Protein AF-A0AAZ3NU72-F1 (afdb_monomer_lite)

InterPro domains:
  IPR002492 Transposase, Tc1-like [PF01498] (14-57)

Sequence (71 aa):
MATTTARVTPGMHNPSISAQTDRNRLREAGLRACRPVVRQVLTRHHWQQRHVWAQTHGRRTRQDWQKSALH

Structure (mmCIF, N/CA/C/O backbone):
data_AF-A0AAZ3NU72-F1
#
_entry.id   AF-A0AAZ3NU72-F1
#
loop_
_atom_site.group_PDB
_atom_site.id
_atom_site.type_symbol
_atom_site.label_atom_id
_atom_site.label_alt_id
_atom_site.label_comp_id
_atom_site.label_asym_id
_atom_site.label_entity_id
_atom_site.label_seq_id
_atom_site.pdbx_PDB_ins_code
_atom_site.Cartn_x
_atom_site.Cartn_y
_atom_site.Cartn_z
_atom_site.occupancy
_atom_site.B_iso_or_equiv
_atom_site.auth_seq_id
_atom_site.auth_comp_id
_atom_site.auth_asym_id
_atom_site.auth_atom_id
_atom_site.pdbx_PDB_model_num
ATOM 1 N N . MET A 1 1 ? 16.505 -8.691 -11.679 1.00 62.47 1 MET A N 1
ATOM 2 C CA . MET A 1 1 ? 15.407 -7.914 -12.297 1.00 62.47 1 MET A CA 1
ATOM 3 C C . MET A 1 1 ? 15.852 -6.638 -13.033 1.00 62.47 1 MET A C 1
ATOM 5 O O . MET A 1 1 ? 14.989 -5.905 -13.473 1.00 62.47 1 MET A O 1
ATOM 9 N N . ALA A 1 2 ? 17.150 -6.395 -13.270 1.00 58.22 2 ALA A N 1
ATOM 10 C CA . ALA A 1 2 ? 17.616 -5.344 -14.197 1.00 58.22 2 ALA A CA 1
ATOM 11 C C . ALA A 1 2 ? 18.140 -5.946 -15.516 1.00 58.22 2 ALA A C 1
ATOM 13 O O . ALA A 1 2 ? 17.802 -5.491 -16.600 1.00 58.22 2 ALA A O 1
ATOM 14 N N . THR A 1 3 ? 18.875 -7.062 -15.432 1.00 63.75 3 THR A N 1
ATOM 15 C CA . THR A 1 3 ? 19.399 -7.803 -16.594 1.00 63.75 3 THR A CA 1
ATOM 16 C C . THR A 1 3 ? 18.299 -8.308 -17.531 1.00 63.75 3 THR A C 1
ATOM 18 O O . THR A 1 3 ? 18.470 -8.296 -18.744 1.00 63.75 3 THR A O 1
ATOM 21 N N . THR A 1 4 ? 17.156 -8.727 -16.977 1.00 70.38 4 THR A N 1
ATOM 22 C CA . THR A 1 4 ? 16.001 -9.172 -17.767 1.00 70.38 4 THR A CA 1
ATOM 23 C C . THR A 1 4 ? 15.397 -8.002 -18.534 1.00 70.38 4 THR A C 1
ATOM 25 O O . THR A 1 4 ? 15.266 -8.099 -19.744 1.00 70.38 4 THR A O 1
ATOM 28 N N . THR A 1 5 ? 15.126 -6.877 -17.865 1.00 69.25 5 THR A N 1
ATOM 29 C CA . THR A 1 5 ? 14.568 -5.656 -18.470 1.00 69.25 5 THR A CA 1
ATOM 30 C C . THR A 1 5 ? 15.476 -5.092 -19.563 1.00 69.25 5 THR A C 1
ATOM 32 O O . THR A 1 5 ? 15.003 -4.810 -20.658 1.00 69.25 5 THR A O 1
ATOM 35 N N . ALA A 1 6 ? 16.792 -5.038 -19.331 1.00 64.44 6 ALA A N 1
ATOM 36 C CA . ALA A 1 6 ? 17.765 -4.589 -20.330 1.00 64.44 6 ALA A CA 1
ATOM 37 C C . ALA A 1 6 ? 17.776 -5.444 -21.615 1.00 64.44 6 ALA A C 1
ATOM 39 O O . ALA A 1 6 ? 18.067 -4.927 -22.692 1.00 64.44 6 ALA A O 1
ATOM 40 N N . ARG A 1 7 ? 17.432 -6.739 -21.522 1.00 65.19 7 ARG A N 1
ATOM 41 C CA . ARG A 1 7 ? 17.339 -7.647 -22.678 1.00 65.19 7 ARG A CA 1
ATOM 42 C C . ARG A 1 7 ? 16.066 -7.435 -23.503 1.00 65.19 7 ARG A C 1
ATOM 44 O O . ARG A 1 7 ? 16.091 -7.712 -24.696 1.00 65.19 7 ARG A O 1
ATOM 51 N N . VAL A 1 8 ? 14.971 -6.990 -22.879 1.00 66.62 8 VAL A N 1
ATOM 52 C CA . VAL A 1 8 ? 13.670 -6.817 -23.557 1.00 66.62 8 VAL A CA 1
ATOM 53 C C . VAL A 1 8 ? 13.449 -5.392 -24.061 1.00 66.62 8 VAL A C 1
ATOM 55 O O . VAL A 1 8 ? 12.632 -5.207 -24.953 1.00 66.62 8 VAL A O 1
ATOM 58 N N . THR A 1 9 ? 14.155 -4.394 -23.516 1.00 65.19 9 THR A N 1
ATOM 59 C CA . THR A 1 9 ? 14.031 -2.989 -23.935 1.00 65.19 9 THR A CA 1
ATOM 60 C C . THR A 1 9 ? 14.773 -2.757 -25.257 1.00 65.19 9 THR A C 1
ATOM 62 O O . THR A 1 9 ? 16.010 -2.757 -25.257 1.00 65.19 9 THR A O 1
ATOM 65 N N . PRO A 1 10 ? 14.069 -2.520 -26.381 1.00 61.81 10 PRO A N 1
ATOM 66 C CA . PRO A 1 10 ? 14.711 -2.271 -27.665 1.00 61.81 10 PRO A CA 1
ATOM 67 C C . PRO A 1 10 ? 15.474 -0.942 -27.618 1.00 61.81 10 PRO A C 1
ATOM 69 O O . PRO A 1 10 ? 14.927 0.094 -27.230 1.00 61.81 10 PRO A O 1
ATOM 72 N N . GLY A 1 11 ? 16.755 -0.959 -27.986 1.00 64.25 11 GLY A N 1
ATOM 73 C CA . GLY A 1 11 ? 17.519 0.264 -28.224 1.00 64.25 11 GLY A CA 1
ATOM 74 C C . GLY A 1 11 ? 17.063 0.970 -29.506 1.00 64.25 11 GLY A C 1
ATOM 75 O O . GLY A 1 11 ? 16.465 0.348 -30.379 1.00 64.25 11 GLY A O 1
ATOM 76 N N . MET A 1 12 ? 17.416 2.254 -29.651 1.00 60.94 12 MET A N 1
ATOM 77 C CA . MET A 1 12 ? 17.056 3.118 -30.795 1.00 60.94 12 MET A CA 1
ATOM 78 C C . MET A 1 12 ? 17.411 2.515 -32.175 1.00 60.94 12 MET A C 1
ATOM 80 O O . MET A 1 12 ? 16.824 2.902 -33.177 1.00 60.94 12 MET A O 1
ATOM 84 N N . HIS A 1 13 ? 18.326 1.536 -32.230 1.00 60.84 13 HIS A N 1
ATOM 85 C CA . HIS A 1 13 ? 18.760 0.858 -33.460 1.00 60.84 13 HIS A CA 1
ATOM 86 C C . HIS A 1 13 ? 18.948 -0.660 -33.296 1.00 60.84 13 HIS A C 1
ATOM 88 O O . HIS A 1 13 ? 19.819 -1.250 -33.931 1.00 60.84 13 HIS A O 1
ATOM 94 N N . ASN A 1 14 ? 18.170 -1.299 -32.412 1.00 56.34 14 ASN A N 1
ATOM 95 C CA . ASN A 1 14 ? 18.244 -2.739 -32.124 1.00 56.34 14 ASN A CA 1
ATOM 96 C C . ASN A 1 14 ? 19.461 -3.294 -31.324 1.00 56.34 14 ASN A C 1
ATOM 98 O O . ASN A 1 14 ? 19.508 -4.515 -31.161 1.00 56.34 14 ASN A O 1
ATOM 102 N N . PRO A 1 15 ? 20.425 -2.522 -30.759 1.00 67.50 15 PRO A N 1
ATOM 103 C CA . PRO A 1 15 ? 21.332 -3.097 -29.771 1.00 67.50 15 PRO A CA 1
ATOM 104 C C . PRO A 1 15 ? 20.620 -3.207 -28.417 1.00 67.50 15 PRO A C 1
ATOM 106 O O . PRO A 1 15 ? 19.910 -2.288 -27.994 1.00 67.50 15 PRO A O 1
ATOM 109 N N . SER A 1 16 ? 20.841 -4.318 -27.713 1.00 66.75 16 SER A N 1
ATOM 110 C CA . SER A 1 16 ? 20.449 -4.447 -26.308 1.00 66.75 16 SER A CA 1
ATOM 111 C C . SER A 1 16 ? 21.116 -3.338 -25.496 1.00 66.75 16 SER A C 1
ATOM 113 O O . SER A 1 16 ? 22.336 -3.162 -25.571 1.00 66.75 16 SER A O 1
ATOM 115 N N . ILE A 1 17 ? 20.338 -2.591 -24.718 1.00 76.94 17 ILE A N 1
ATOM 116 C CA . ILE A 1 17 ? 20.882 -1.526 -23.875 1.00 76.94 17 ILE A CA 1
ATOM 117 C C . ILE A 1 17 ? 21.784 -2.118 -22.785 1.00 76.94 17 ILE A C 1
ATOM 119 O O . ILE A 1 17 ? 21.497 -3.172 -22.216 1.00 76.94 17 ILE A O 1
ATOM 123 N N . SER A 1 18 ? 22.887 -1.438 -22.470 1.00 82.62 18 SER A N 1
ATOM 124 C CA . SER A 1 18 ? 23.752 -1.884 -21.378 1.00 82.62 18 SER A CA 1
ATOM 125 C C . SER A 1 18 ? 23.031 -1.745 -20.032 1.00 82.62 18 SER A C 1
ATOM 127 O O . SER A 1 18 ? 22.254 -0.809 -19.816 1.00 82.62 18 SER A O 1
ATOM 129 N N . ALA A 1 19 ? 23.352 -2.615 -19.072 1.00 83.75 19 ALA A N 1
ATOM 130 C CA . ALA A 1 19 ? 22.838 -2.501 -17.705 1.00 83.75 19 ALA A CA 1
ATOM 131 C C . ALA A 1 19 ? 23.226 -1.171 -17.020 1.00 83.75 19 ALA A C 1
ATOM 133 O O . ALA A 1 19 ? 22.592 -0.762 -16.049 1.00 83.75 19 ALA A O 1
ATOM 134 N N . GLN A 1 20 ? 24.279 -0.491 -17.490 1.00 87.31 20 GLN A N 1
ATOM 135 C CA . GLN A 1 20 ? 24.649 0.840 -17.003 1.00 87.31 20 GLN A CA 1
ATOM 136 C C . GLN A 1 20 ? 23.704 1.914 -17.551 1.00 87.31 20 GLN A C 1
ATOM 138 O O . GLN A 1 20 ? 23.263 2.777 -16.796 1.00 87.31 20 GLN A O 1
ATOM 143 N N . THR A 1 21 ? 23.361 1.836 -18.838 1.00 87.56 21 THR A N 1
ATOM 144 C CA . THR A 1 21 ? 22.401 2.739 -19.485 1.00 87.56 21 THR A CA 1
ATOM 145 C C . THR A 1 21 ? 21.024 2.620 -18.837 1.00 87.56 21 THR A C 1
ATOM 147 O O . THR A 1 21 ? 20.400 3.636 -18.546 1.00 87.56 21 THR A O 1
ATOM 150 N N . ASP A 1 22 ? 20.584 1.394 -18.545 1.00 84.38 22 ASP A N 1
ATOM 151 C CA . ASP A 1 22 ? 19.334 1.132 -17.824 1.00 84.38 22 ASP A CA 1
ATOM 152 C C . ASP A 1 22 ? 19.344 1.772 -16.425 1.00 84.38 22 ASP A C 1
ATOM 154 O O . ASP A 1 22 ? 18.452 2.544 -16.081 1.00 84.38 22 ASP A O 1
ATOM 158 N N . ARG A 1 23 ? 20.417 1.570 -15.645 1.00 88.00 23 ARG A N 1
ATOM 159 C CA . ARG A 1 23 ? 20.564 2.200 -14.320 1.00 88.00 23 ARG A CA 1
ATOM 160 C C . ARG A 1 23 ? 20.571 3.728 -14.368 1.00 88.00 23 ARG A C 1
ATOM 162 O O . ARG A 1 23 ? 19.976 4.349 -13.489 1.00 88.00 23 ARG A O 1
ATOM 169 N N . ASN A 1 24 ? 21.226 4.332 -15.361 1.00 90.19 24 ASN A N 1
ATOM 170 C CA . ASN A 1 24 ? 21.245 5.789 -15.520 1.00 90.19 24 ASN A CA 1
ATOM 171 C C . ASN A 1 24 ? 19.840 6.323 -15.821 1.00 90.19 24 ASN A C 1
ATOM 173 O O . ASN A 1 24 ? 19.392 7.241 -15.143 1.00 90.19 24 ASN A O 1
ATOM 177 N N . ARG A 1 25 ? 19.110 5.677 -16.737 1.00 90.12 25 ARG A N 1
ATOM 178 C CA . ARG A 1 25 ? 17.725 6.040 -17.069 1.00 90.12 25 ARG A CA 1
ATOM 179 C C . ARG A 1 25 ? 16.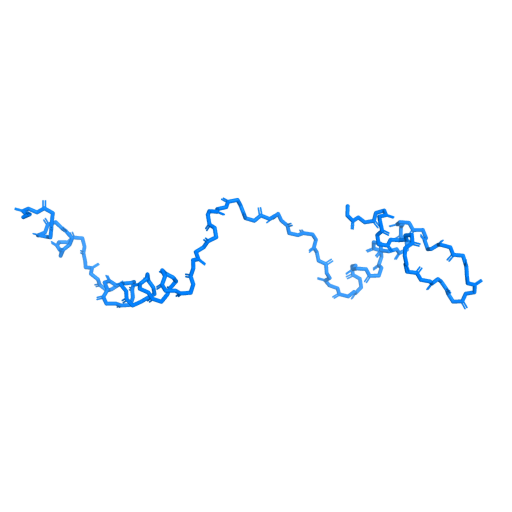776 5.874 -15.884 1.00 90.12 25 ARG A C 1
ATOM 181 O O . ARG A 1 25 ? 15.967 6.756 -15.625 1.00 90.12 25 ARG A O 1
ATOM 188 N N . LEU A 1 26 ? 16.893 4.779 -15.127 1.00 90.62 26 LEU A N 1
ATOM 189 C CA . LEU A 1 26 ? 16.111 4.584 -13.900 1.00 90.62 26 LEU A CA 1
ATOM 190 C C . LEU A 1 26 ? 16.389 5.704 -12.888 1.00 90.62 26 LEU A C 1
ATOM 192 O O . LEU A 1 26 ? 15.456 6.237 -12.294 1.00 90.62 26 LEU A O 1
ATOM 196 N N . ARG A 1 27 ? 17.656 6.107 -12.733 1.00 92.19 27 ARG A N 1
ATOM 197 C CA . ARG A 1 27 ? 18.046 7.216 -11.853 1.00 92.19 27 ARG A CA 1
ATOM 198 C C . ARG A 1 27 ? 17.509 8.566 -12.336 1.00 92.19 27 ARG A C 1
ATOM 200 O O . ARG A 1 27 ? 17.018 9.322 -11.503 1.00 92.19 27 ARG A O 1
ATOM 207 N N . GLU A 1 28 ? 17.591 8.858 -13.633 1.00 94.38 28 GLU A N 1
ATOM 208 C CA . GLU A 1 28 ? 17.026 10.068 -14.258 1.00 94.38 28 GLU A CA 1
ATOM 209 C C . GLU A 1 28 ? 15.507 10.142 -14.067 1.00 94.38 28 GLU A C 1
ATOM 211 O O . GLU A 1 28 ? 14.978 11.193 -13.721 1.00 94.38 28 GLU A O 1
ATOM 216 N N . ALA A 1 29 ? 14.816 9.006 -14.187 1.00 93.81 29 ALA A N 1
ATOM 217 C CA . ALA A 1 29 ? 13.384 8.885 -13.919 1.00 93.81 29 ALA A CA 1
ATOM 218 C C . ALA A 1 29 ? 13.028 8.889 -12.416 1.00 93.81 29 ALA A C 1
ATOM 220 O O . ALA A 1 29 ? 11.859 8.755 -12.058 1.00 93.81 29 ALA A O 1
ATOM 221 N N . GLY A 1 30 ? 14.016 8.984 -11.517 1.00 94.50 30 GLY A N 1
ATOM 222 C CA . GLY A 1 30 ? 13.806 8.940 -10.067 1.00 94.50 30 GLY A CA 1
ATOM 223 C C . GLY A 1 30 ? 13.390 7.566 -9.525 1.00 94.50 30 GLY A C 1
ATOM 224 O O . GLY A 1 30 ? 13.038 7.446 -8.349 1.00 94.50 30 GLY A O 1
ATOM 225 N N . LEU A 1 31 ? 13.450 6.517 -10.346 1.00 92.44 31 LEU A N 1
ATOM 226 C CA . LEU A 1 31 ? 13.103 5.154 -9.968 1.00 92.44 31 LEU A CA 1
ATOM 227 C C . LEU A 1 31 ? 14.233 4.534 -9.144 1.00 92.44 31 LEU A C 1
ATOM 229 O O . LEU A 1 31 ? 15.388 4.449 -9.567 1.00 92.44 31 LEU A O 1
ATOM 233 N N . ARG A 1 32 ? 13.889 4.067 -7.943 1.00 89.81 32 ARG A N 1
ATOM 234 C CA . ARG A 1 32 ? 14.808 3.384 -7.028 1.00 89.81 32 ARG A CA 1
ATOM 235 C C . ARG A 1 32 ? 14.328 1.965 -6.774 1.00 89.81 32 ARG A C 1
ATOM 237 O O . ARG A 1 32 ? 13.130 1.707 -6.695 1.00 89.81 32 ARG A O 1
ATOM 244 N N . ALA A 1 33 ? 15.272 1.045 -6.609 1.00 87.06 33 ALA A N 1
ATOM 245 C CA . ALA A 1 33 ? 14.942 -0.302 -6.173 1.00 87.06 33 ALA A CA 1
ATOM 246 C C . ALA A 1 33 ? 14.431 -0.262 -4.724 1.00 87.06 33 ALA A C 1
ATOM 248 O O . ALA A 1 33 ? 15.125 0.217 -3.828 1.00 87.06 33 ALA A O 1
ATOM 249 N N . CYS A 1 34 ? 13.231 -0.790 -4.498 1.00 88.06 34 CYS A N 1
ATOM 250 C CA . CYS A 1 34 ? 12.678 -1.011 -3.165 1.00 88.06 34 CYS A CA 1
ATOM 251 C C . CYS A 1 34 ? 12.804 -2.490 -2.787 1.00 88.06 34 CYS A C 1
ATOM 253 O O . CYS A 1 34 ? 12.692 -3.372 -3.642 1.00 88.06 34 CYS A O 1
ATOM 255 N N . ARG A 1 35 ? 12.992 -2.777 -1.493 1.00 92.38 35 ARG A N 1
ATOM 256 C CA . ARG A 1 35 ? 12.923 -4.152 -0.985 1.00 92.38 35 ARG A CA 1
ATOM 257 C C . ARG A 1 35 ? 11.453 -4.599 -0.971 1.00 92.38 35 ARG A C 1
ATOM 259 O O . ARG A 1 35 ? 10.638 -3.901 -0.366 1.00 92.38 35 ARG A O 1
ATOM 266 N N . PRO A 1 36 ? 11.093 -5.733 -1.599 1.00 88.12 36 PRO A N 1
ATOM 267 C CA . PRO A 1 36 ? 9.726 -6.233 -1.534 1.00 88.12 36 PRO A CA 1
ATOM 268 C C . PRO A 1 36 ? 9.359 -6.589 -0.089 1.00 88.12 36 PRO A C 1
ATOM 270 O O . PRO A 1 36 ? 10.172 -7.139 0.658 1.00 88.12 36 PRO A O 1
ATOM 273 N N . VAL A 1 37 ? 8.127 -6.271 0.307 1.00 89.81 37 VAL A N 1
ATOM 274 C CA . VAL A 1 37 ? 7.608 -6.604 1.638 1.00 89.81 37 VAL A CA 1
ATOM 275 C C . VAL A 1 37 ? 7.245 -8.085 1.675 1.00 89.81 37 VAL A C 1
ATOM 277 O O . VAL A 1 37 ? 6.409 -8.538 0.897 1.00 89.81 37 VAL A O 1
ATOM 280 N N . VAL A 1 38 ? 7.832 -8.829 2.612 1.00 93.19 38 VAL A N 1
ATOM 281 C CA . VAL A 1 38 ? 7.494 -10.237 2.851 1.00 93.19 38 VAL A CA 1
ATOM 282 C C . VAL A 1 38 ? 6.349 -10.294 3.859 1.00 93.19 38 VAL A C 1
ATOM 284 O O . VAL A 1 38 ? 6.556 -10.117 5.057 1.00 93.19 38 VAL A O 1
ATOM 287 N N . ARG A 1 39 ? 5.120 -10.486 3.373 1.00 90.12 39 ARG A N 1
ATOM 288 C CA . ARG A 1 39 ? 3.924 -10.672 4.209 1.00 90.12 39 ARG A CA 1
ATOM 289 C C . ARG A 1 39 ? 2.865 -11.484 3.475 1.00 90.12 39 ARG A C 1
ATOM 291 O O . ARG A 1 39 ? 2.869 -11.540 2.249 1.00 90.12 39 ARG A O 1
ATOM 298 N N . GLN A 1 40 ? 1.926 -12.053 4.227 1.00 90.19 40 GLN A N 1
ATOM 299 C CA . GLN A 1 40 ? 0.746 -12.684 3.642 1.00 90.19 40 GLN A CA 1
ATOM 300 C C . GLN A 1 40 ? -0.066 -11.651 2.854 1.00 90.19 40 GLN A C 1
ATOM 302 O O . GLN A 1 40 ? -0.336 -10.546 3.341 1.00 90.19 40 GLN A O 1
ATOM 307 N N . VAL A 1 41 ? -0.444 -12.014 1.629 1.00 90.38 41 VAL A N 1
ATOM 308 C CA . VAL A 1 41 ? -1.317 -11.188 0.797 1.00 90.38 41 VAL A CA 1
ATOM 309 C C . VAL A 1 41 ? -2.723 -11.277 1.375 1.00 90.38 41 VAL A C 1
ATOM 311 O O . VAL A 1 41 ? -3.324 -12.346 1.429 1.00 90.38 41 VAL A O 1
ATOM 314 N N . LEU A 1 42 ? -3.235 -10.146 1.852 1.00 92.19 42 LEU A N 1
ATOM 315 C CA . LEU A 1 42 ? -4.594 -10.070 2.367 1.00 92.19 42 LEU A CA 1
ATOM 316 C C . LEU A 1 42 ? -5.584 -10.093 1.206 1.00 92.19 42 LEU A C 1
ATOM 318 O O . LEU A 1 42 ? -5.408 -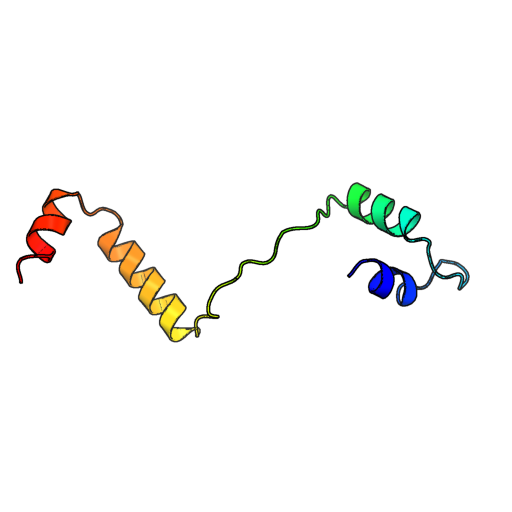9.385 0.215 1.00 92.19 42 LEU A O 1
ATOM 322 N N . THR A 1 43 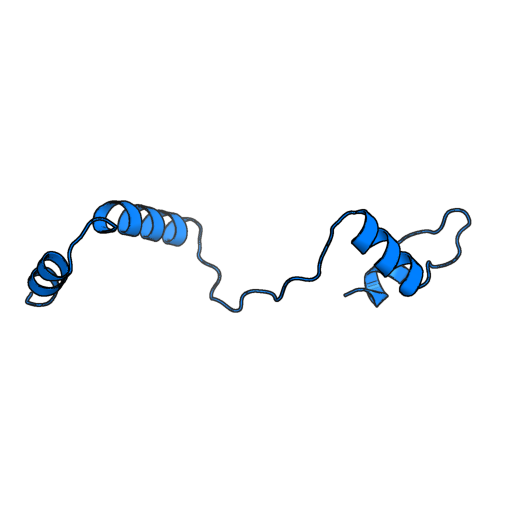? -6.665 -10.852 1.365 1.00 95.88 43 THR A N 1
ATOM 323 C CA . THR A 1 43 ? -7.838 -10.706 0.503 1.00 95.88 43 THR A CA 1
ATOM 324 C C . THR A 1 43 ? -8.446 -9.316 0.702 1.00 95.88 43 THR A C 1
ATOM 326 O O . THR A 1 43 ? -8.270 -8.680 1.748 1.00 95.88 43 THR A O 1
ATOM 329 N N . ARG A 1 44 ? -9.214 -8.841 -0.285 1.00 96.62 44 ARG A N 1
ATOM 330 C CA . ARG A 1 44 ? -9.927 -7.555 -0.197 1.00 96.62 44 ARG A CA 1
ATOM 331 C C . ARG A 1 44 ? -10.789 -7.459 1.067 1.00 96.62 44 ARG A C 1
ATOM 333 O O . ARG A 1 44 ? -10.812 -6.416 1.713 1.00 96.62 44 ARG A O 1
ATOM 340 N N . HIS A 1 45 ? -11.444 -8.559 1.436 1.00 96.12 45 HIS A N 1
ATOM 341 C CA . HIS A 1 45 ? -12.268 -8.644 2.637 1.00 96.12 45 HIS A CA 1
ATOM 342 C C . HIS A 1 45 ? -11.453 -8.383 3.912 1.00 96.12 45 HIS A C 1
ATOM 344 O O . HIS A 1 45 ? -11.792 -7.491 4.689 1.00 96.12 45 HIS A O 1
ATOM 350 N N . HIS A 1 46 ? -10.326 -9.082 4.084 1.00 95.31 46 HIS A N 1
ATOM 351 C CA . HIS A 1 46 ? -9.457 -8.888 5.247 1.00 95.31 46 HIS A CA 1
ATOM 352 C C . HIS A 1 46 ? -8.821 -7.498 5.279 1.00 95.31 46 HIS A C 1
ATOM 354 O O . HIS A 1 46 ? -8.644 -6.933 6.358 1.00 95.31 46 HIS A O 1
ATOM 360 N N . TRP A 1 47 ? -8.484 -6.930 4.117 1.00 95.62 47 TRP A N 1
ATOM 361 C CA . TRP A 1 47 ? -7.985 -5.558 4.043 1.00 95.62 47 TRP A CA 1
ATOM 362 C C . TRP A 1 47 ? -9.020 -4.569 4.586 1.00 95.62 47 TRP A C 1
ATOM 364 O O . TRP A 1 47 ? -8.700 -3.751 5.449 1.00 95.62 47 TRP A O 1
ATOM 374 N N . GLN A 1 48 ? -10.274 -4.696 4.148 1.00 96.62 48 GLN A N 1
ATOM 375 C CA . GLN A 1 48 ? -11.345 -3.796 4.563 1.00 96.62 48 GLN A CA 1
ATOM 376 C C . GLN A 1 48 ? -11.695 -3.957 6.045 1.00 96.62 48 GLN A C 1
ATOM 378 O O . GLN A 1 48 ? -11.798 -2.956 6.749 1.00 96.62 48 GLN A O 1
ATOM 383 N N . GLN A 1 49 ? -11.786 -5.191 6.549 1.00 96.12 49 GLN A N 1
ATOM 384 C CA . GLN A 1 49 ? -12.012 -5.439 7.977 1.00 96.12 49 GLN A CA 1
ATOM 385 C C . GLN A 1 49 ? -10.895 -4.862 8.849 1.00 96.12 49 GLN A C 1
ATOM 387 O O . GLN A 1 49 ? -11.177 -4.195 9.844 1.00 96.12 49 GLN A O 1
ATOM 392 N N . ARG A 1 50 ? -9.626 -5.062 8.468 1.00 95.44 50 ARG A N 1
ATOM 393 C CA . ARG A 1 50 ? -8.488 -4.498 9.209 1.00 95.44 50 ARG A CA 1
ATOM 394 C C . ARG A 1 50 ? -8.492 -2.978 9.196 1.00 95.44 50 ARG A C 1
ATOM 396 O O . ARG A 1 50 ? -8.192 -2.369 10.217 1.00 95.44 50 ARG A O 1
ATOM 403 N N . HIS A 1 51 ? -8.832 -2.375 8.062 1.00 95.94 51 HIS A N 1
ATOM 404 C CA . HIS A 1 51 ? -8.911 -0.927 7.947 1.00 95.94 51 HIS A CA 1
ATOM 405 C C . HIS A 1 51 ? -10.015 -0.353 8.842 1.00 95.94 51 HIS A C 1
ATOM 407 O O . HIS A 1 51 ? -9.749 0.564 9.614 1.00 95.94 51 HIS A O 1
ATOM 413 N N . VAL A 1 52 ? -11.217 -0.939 8.808 1.00 96.75 52 VAL A N 1
ATOM 414 C CA . VAL A 1 52 ? -12.323 -0.554 9.701 1.00 96.75 52 VAL A CA 1
ATOM 415 C C . VAL A 1 52 ? -11.907 -0.715 11.160 1.00 96.75 52 VAL A C 1
ATOM 417 O O . VAL A 1 52 ? -12.025 0.230 11.933 1.00 96.75 52 VAL A O 1
ATOM 420 N N . TRP A 1 53 ? -11.330 -1.862 11.528 1.00 94.88 53 TRP A N 1
ATOM 421 C CA . TRP A 1 53 ? -10.865 -2.101 12.892 1.00 94.88 53 TRP A CA 1
ATOM 422 C C . TRP A 1 53 ? -9.858 -1.036 13.345 1.00 94.88 53 TRP A C 1
ATOM 424 O O . TRP A 1 53 ? -10.025 -0.452 14.415 1.00 94.88 53 TRP A O 1
ATOM 434 N N . ALA A 1 54 ? -8.860 -0.724 12.513 1.00 94.88 54 ALA A N 1
ATOM 435 C CA . ALA A 1 54 ? -7.846 0.278 12.824 1.00 94.88 54 ALA A CA 1
ATOM 436 C C . ALA A 1 54 ? -8.437 1.689 12.958 1.00 94.88 54 ALA A C 1
ATOM 438 O O . ALA A 1 54 ? -8.034 2.432 13.848 1.00 94.88 54 ALA A O 1
ATOM 439 N N . GLN A 1 55 ? -9.415 2.055 12.128 1.00 94.94 55 GLN A N 1
ATOM 440 C CA . GLN A 1 55 ? -10.105 3.340 12.253 1.00 94.94 55 GLN A CA 1
ATOM 441 C C . GLN A 1 55 ? -10.921 3.429 13.544 1.00 94.94 55 GLN A C 1
ATOM 443 O O . GLN A 1 55 ? -10.829 4.427 14.258 1.00 94.94 55 GLN A O 1
ATOM 448 N N . THR A 1 56 ? -11.675 2.379 13.876 1.00 94.19 56 THR A N 1
ATOM 449 C CA . THR A 1 56 ? -12.496 2.333 15.092 1.00 94.19 56 THR A CA 1
ATOM 450 C C . THR A 1 56 ? -11.644 2.370 16.363 1.00 94.19 56 THR A C 1
ATOM 452 O O . THR A 1 56 ? -12.049 2.959 17.362 1.00 94.19 56 THR A O 1
ATOM 455 N N . HIS A 1 57 ? -10.455 1.764 16.337 1.00 92.19 57 HIS A N 1
ATOM 456 C CA . HIS A 1 57 ? -9.625 1.582 17.529 1.00 92.19 57 HIS A CA 1
ATOM 457 C C . HIS A 1 57 ? -8.399 2.504 17.591 1.00 92.19 57 HIS A C 1
ATOM 459 O O . HIS A 1 57 ? -7.728 2.552 18.619 1.00 92.19 57 HIS A O 1
ATOM 465 N N . GLY A 1 58 ? -8.102 3.264 16.533 1.00 90.94 58 GLY A N 1
ATOM 466 C CA . GLY A 1 58 ? -6.862 4.038 16.410 1.00 90.94 58 GLY A CA 1
ATOM 467 C C . GLY A 1 58 ? -6.689 5.158 17.440 1.00 90.94 58 GLY A C 1
ATOM 468 O O . GLY A 1 58 ? -5.570 5.608 17.661 1.00 90.94 58 GLY A O 1
ATOM 469 N N . ARG A 1 59 ? -7.775 5.592 18.095 1.00 91.25 59 ARG A N 1
ATOM 470 C CA . ARG A 1 59 ? -7.752 6.616 19.158 1.00 91.25 59 ARG A CA 1
ATOM 471 C C . ARG A 1 59 ? -7.767 6.043 20.576 1.00 91.25 59 ARG A C 1
ATOM 473 O O . ARG A 1 59 ? -7.788 6.818 21.528 1.00 91.25 59 ARG A O 1
ATOM 480 N N 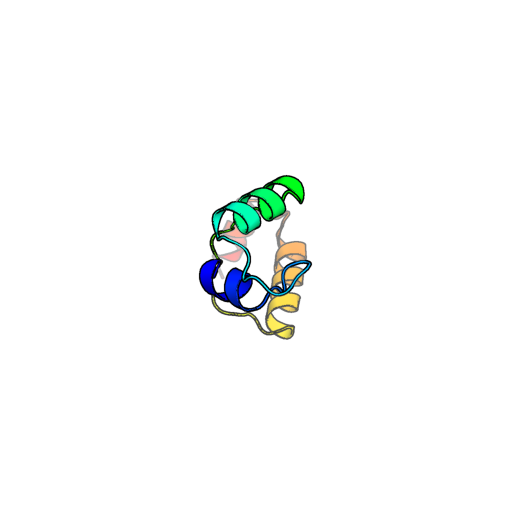. ARG A 1 60 ? -7.783 4.716 20.735 1.00 92.81 60 ARG A N 1
ATOM 481 C CA . ARG A 1 60 ? -7.822 4.094 22.062 1.00 92.81 60 ARG A CA 1
ATOM 482 C C . ARG A 1 60 ? -6.552 4.396 22.841 1.00 92.81 60 ARG A C 1
ATOM 484 O O . ARG A 1 60 ? -5.437 4.207 22.350 1.00 92.81 60 ARG A O 1
ATOM 491 N N . THR A 1 61 ? -6.742 4.813 24.082 1.00 91.44 61 THR A N 1
ATOM 492 C CA . THR A 1 61 ? -5.657 4.999 25.039 1.00 91.44 61 THR A CA 1
ATOM 493 C C . THR A 1 61 ? -5.179 3.647 25.566 1.00 91.44 61 THR A C 1
ATOM 495 O O . THR A 1 61 ? -5.850 2.622 25.427 1.00 91.44 61 THR A O 1
ATOM 498 N N . ARG A 1 62 ? -4.013 3.619 26.222 1.00 91.38 62 ARG A N 1
ATOM 499 C CA . ARG A 1 62 ? -3.517 2.393 26.875 1.00 91.38 62 ARG A CA 1
ATOM 500 C C . ARG A 1 62 ? -4.518 1.826 27.891 1.00 91.38 62 ARG A C 1
ATOM 502 O O . ARG A 1 62 ? -4.615 0.610 28.014 1.00 91.38 62 ARG A O 1
ATOM 509 N N . GLN A 1 63 ? -5.282 2.687 28.564 1.00 90.56 63 GLN A N 1
ATOM 510 C CA . GLN A 1 63 ? -6.280 2.271 29.549 1.00 90.56 63 GLN A CA 1
ATOM 511 C C . GLN A 1 63 ? -7.493 1.595 28.887 1.00 90.56 63 GLN A C 1
ATOM 513 O O . GLN A 1 63 ? -7.998 0.599 29.403 1.00 90.56 63 GLN A O 1
ATOM 518 N N . ASP A 1 64 ? -7.917 2.070 27.712 1.00 90.25 64 ASP A N 1
ATOM 519 C CA . ASP A 1 64 ? -8.996 1.443 26.932 1.00 90.25 64 ASP A CA 1
ATOM 520 C C . ASP A 1 64 ? -8.608 0.033 26.467 1.00 90.25 64 ASP A C 1
ATOM 522 O O . ASP A 1 64 ? -9.430 -0.887 26.465 1.00 90.25 64 ASP A O 1
ATOM 526 N N . TRP A 1 65 ? -7.333 -0.163 26.117 1.00 88.38 65 TRP A N 1
ATOM 527 C CA . TRP A 1 65 ? -6.797 -1.481 25.775 1.00 88.38 65 TRP A CA 1
ATOM 528 C C . TRP A 1 65 ? -6.727 -2.419 26.978 1.00 88.38 65 TRP A C 1
ATOM 530 O O . TRP A 1 65 ? -7.119 -3.575 26.852 1.00 88.38 65 TRP A O 1
ATOM 540 N N . GLN A 1 66 ? -6.305 -1.925 28.145 1.00 88.94 66 GLN A N 1
ATOM 541 C CA . GLN A 1 66 ? -6.264 -2.723 29.375 1.00 88.94 66 GLN A CA 1
ATOM 542 C C . GLN A 1 66 ? -7.652 -3.226 29.788 1.00 88.94 66 GLN A C 1
ATOM 544 O O . GLN A 1 66 ? -7.790 -4.394 30.132 1.00 88.94 66 GLN A O 1
ATOM 549 N N . LYS A 1 67 ? -8.694 -2.391 29.683 1.00 85.50 67 LYS A N 1
ATOM 550 C CA . LYS A 1 67 ? -10.079 -2.817 29.959 1.00 85.50 67 LYS A CA 1
ATOM 551 C C . LYS A 1 67 ? -10.576 -3.885 28.982 1.00 85.50 67 LYS A C 1
ATOM 553 O O . LYS A 1 67 ? -11.338 -4.760 29.366 1.00 85.50 67 LYS A O 1
ATOM 558 N N . SER A 1 68 ? -10.136 -3.815 27.726 1.00 78.19 68 SER A N 1
ATOM 559 C CA . SER A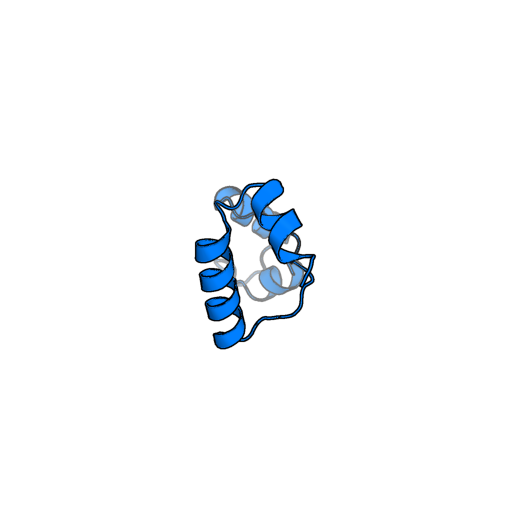 1 68 ? -10.545 -4.749 26.669 1.00 78.19 68 SER A CA 1
ATOM 560 C C . SER A 1 68 ? -9.882 -6.127 26.779 1.00 78.19 68 SER A C 1
ATOM 562 O O . SER A 1 68 ? -10.352 -7.057 26.142 1.00 78.19 68 SER A O 1
ATOM 564 N N . ALA A 1 69 ? -8.783 -6.249 27.530 1.00 68.81 69 ALA A N 1
ATOM 565 C CA . ALA A 1 69 ? -8.028 -7.494 27.699 1.00 68.81 69 ALA A CA 1
ATOM 566 C C . ALA A 1 69 ? -8.471 -8.323 28.923 1.00 68.81 69 ALA A C 1
ATOM 568 O O . ALA A 1 69 ? -7.897 -9.377 29.181 1.00 68.81 69 ALA A O 1
ATOM 569 N N . LEU A 1 70 ? -9.439 -7.822 29.699 1.00 59.84 70 LEU A N 1
ATOM 570 C CA . LEU A 1 70 ? -9.917 -8.428 30.949 1.00 59.84 70 LEU A CA 1
ATOM 571 C C . LEU A 1 70 ? -11.240 -9.207 30.795 1.00 59.84 70 LEU A C 1
ATOM 573 O O . LEU A 1 7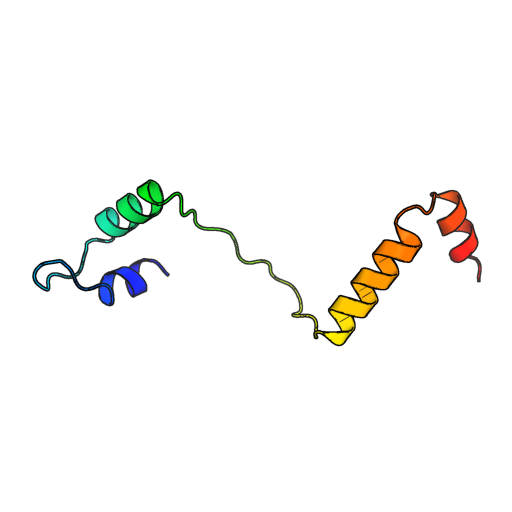0 ? -11.795 -9.654 31.795 1.00 59.84 70 LEU A O 1
ATOM 577 N N . HIS A 1 71 ? -11.724 -9.387 29.565 1.00 54.66 71 HIS A N 1
ATOM 578 C CA . HIS A 1 71 ? -12.873 -10.221 29.198 1.00 54.66 71 HIS A CA 1
ATOM 579 C C . HIS A 1 71 ? -12.480 -11.157 28.056 1.00 54.66 71 HIS A C 1
ATOM 581 O O . HIS A 1 71 ? -13.059 -12.263 27.997 1.00 54.66 71 HIS A O 1
#

Organism: Oncorhynchus tshawytscha (NCBI:txid74940)

pLDDT: mean 83.64, std 12.91, range [54.66, 96.75]

Secondary structure (DSSP, 8-state):
--HHHHHHSB-TTSPBPPHHHHHHHHHHTT--PPPPP-S----HHHHHHHHHHHHHHTT--HHHHHHHT--

Foldseek 3Di:
DLVVVQQPDADPPRDRDDSVNSVVVCVVVVHDDDDDDDDDDDDPVRVVVVVVVCVVCVPDDPVNVVVVVPD

Radius of gyration: 23.37 Å; chains: 1; bounding box: 38×23×64 Å